Protein AF-A0A8H5IPX1-F1 (afdb_monomer_lite)

Organism: NCBI:txid42672

Radius of gyration: 17.67 Å; chains: 1; bounding box: 38×43×44 Å

Structure (mmCIF, N/CA/C/O backbone):
data_AF-A0A8H5IPX1-F1
#
_entry.id   AF-A0A8H5IPX1-F1
#
loop_
_atom_site.group_PDB
_atom_site.id
_atom_site.type_symbol
_atom_site.label_atom_id
_atom_site.label_alt_id
_atom_site.label_comp_id
_atom_site.label_asym_id
_atom_site.label_entity_id
_atom_site.label_seq_id
_atom_site.pdbx_PDB_ins_code
_atom_site.Cartn_x
_atom_site.Cartn_y
_atom_site.Cartn_z
_atom_site.occupancy
_atom_site.B_iso_or_equiv
_atom_site.auth_seq_id
_atom_site.auth_comp_id
_atom_site.auth_asym_id
_atom_site.auth_atom_id
_atom_site.pdbx_PDB_model_num
ATOM 1 N N . MET A 1 1 ? -15.884 17.162 14.818 1.00 42.09 1 MET A N 1
ATOM 2 C CA . MET A 1 1 ? -16.642 15.894 14.864 1.00 42.09 1 MET A CA 1
ATOM 3 C C . MET A 1 1 ? -15.958 14.975 13.863 1.00 42.09 1 MET A C 1
ATOM 5 O O . MET A 1 1 ? -15.721 15.432 12.757 1.00 42.09 1 MET A O 1
ATOM 9 N N . LEU A 1 2 ? -15.461 13.804 14.269 1.00 53.75 2 LEU A N 1
ATOM 10 C CA . LEU A 1 2 ? -14.797 12.884 13.335 1.00 53.75 2 LEU A CA 1
ATOM 11 C C . LEU A 1 2 ? -15.886 12.122 12.578 1.00 53.75 2 LEU A C 1
ATOM 13 O O . LEU A 1 2 ? -16.707 11.477 13.225 1.00 53.75 2 LEU A O 1
ATOM 17 N N . ASP A 1 3 ? -15.894 12.211 11.250 1.00 68.56 3 ASP A N 1
ATOM 18 C CA . ASP A 1 3 ? -16.838 11.480 10.403 1.00 68.56 3 ASP A CA 1
ATOM 19 C C . ASP A 1 3 ? -16.559 9.975 10.509 1.00 68.56 3 ASP A C 1
ATOM 21 O O . ASP A 1 3 ? -15.565 9.466 9.986 1.00 68.56 3 ASP A O 1
ATOM 25 N N . ILE A 1 4 ? -17.415 9.269 11.249 1.00 75.25 4 ILE A N 1
ATOM 26 C CA . ILE A 1 4 ? -17.392 7.809 11.353 1.00 75.25 4 ILE A CA 1
ATOM 27 C C . ILE A 1 4 ? -18.248 7.255 10.220 1.00 75.25 4 ILE A C 1
ATOM 29 O O . ILE A 1 4 ? -19.424 7.597 10.095 1.00 75.25 4 ILE A O 1
ATOM 33 N N . ILE A 1 5 ? -17.675 6.358 9.423 1.00 80.19 5 ILE A N 1
ATOM 34 C CA . ILE A 1 5 ? -18.416 5.625 8.396 1.00 80.19 5 ILE A CA 1
ATOM 35 C C . ILE A 1 5 ? -18.879 4.316 9.036 1.00 80.19 5 ILE A C 1
ATOM 37 O O . ILE A 1 5 ? -18.064 3.537 9.531 1.00 80.19 5 ILE A O 1
ATOM 41 N N . SER A 1 6 ? -20.194 4.085 9.052 1.00 78.38 6 SER A N 1
ATOM 42 C CA . SER A 1 6 ? -20.834 2.995 9.809 1.00 78.38 6 SER A CA 1
ATOM 43 C C . SER A 1 6 ? -20.345 1.591 9.442 1.00 78.38 6 SER A C 1
ATOM 45 O O . SER A 1 6 ? -20.470 0.670 10.242 1.00 78.38 6 SER A O 1
ATOM 47 N N . HIS A 1 7 ? -19.776 1.432 8.251 1.00 74.38 7 HIS A N 1
ATOM 48 C CA . HIS A 1 7 ? -19.191 0.198 7.751 1.00 74.38 7 HIS A CA 1
ATOM 49 C C . HIS A 1 7 ? -18.044 0.528 6.794 1.00 74.38 7 HIS A C 1
ATOM 51 O O . HIS A 1 7 ? -18.015 1.600 6.183 1.00 74.38 7 HIS A O 1
ATOM 57 N N . VAL A 1 8 ? -17.099 -0.397 6.639 1.00 72.94 8 VAL A N 1
ATOM 58 C CA . VAL A 1 8 ? -16.137 -0.306 5.540 1.00 72.94 8 VAL A CA 1
ATOM 59 C C . VAL A 1 8 ? -16.899 -0.430 4.215 1.00 72.94 8 VAL A C 1
ATOM 61 O O . VAL A 1 8 ? -17.731 -1.331 4.086 1.00 72.94 8 VAL A O 1
ATOM 64 N N . PRO A 1 9 ? -16.656 0.452 3.226 1.00 79.06 9 PRO A N 1
ATOM 65 C CA . PRO A 1 9 ? -17.314 0.357 1.930 1.00 79.06 9 PRO A CA 1
ATOM 66 C C . PRO A 1 9 ? -17.133 -1.034 1.321 1.00 79.06 9 PRO A C 1
ATOM 68 O O . PRO A 1 9 ? -16.009 -1.509 1.185 1.00 79.06 9 PRO A O 1
ATOM 71 N N . SER A 1 10 ? -18.226 -1.667 0.893 1.00 73.88 10 SER A N 1
ATOM 72 C CA . SER A 1 10 ? -18.221 -3.041 0.357 1.00 73.88 10 SER A CA 1
ATOM 73 C C . SER A 1 10 ? -17.335 -3.231 -0.880 1.00 73.88 10 SER A C 1
ATOM 75 O O . SER A 1 10 ? -16.943 -4.348 -1.206 1.00 73.88 10 SER A O 1
ATOM 77 N N . ARG A 1 11 ? -17.000 -2.135 -1.570 1.00 77.31 11 ARG A N 1
ATOM 78 C CA . ARG A 1 11 ? -16.086 -2.111 -2.719 1.00 77.31 11 ARG A CA 1
ATOM 79 C C . ARG A 1 11 ? -14.603 -2.041 -2.337 1.00 77.31 11 ARG A C 1
ATOM 81 O O . ARG A 1 11 ? -13.761 -2.126 -3.227 1.00 77.31 11 ARG A O 1
ATOM 88 N N . LEU A 1 12 ? -14.264 -1.885 -1.057 1.00 74.19 12 LEU A N 1
ATOM 89 C CA . LEU A 1 12 ? -12.879 -1.912 -0.591 1.00 74.19 12 LEU A CA 1
ATOM 90 C C . LEU A 1 12 ? -12.413 -3.366 -0.449 1.00 74.19 12 LEU A C 1
ATOM 92 O O . LEU A 1 12 ? -12.557 -3.984 0.600 1.00 74.19 12 LEU A O 1
ATOM 96 N N . THR A 1 13 ? -11.865 -3.918 -1.527 1.00 79.50 13 THR A N 1
ATOM 97 C CA . THR A 1 13 ? -11.447 -5.329 -1.599 1.00 79.50 13 THR A CA 1
ATOM 98 C C . THR A 1 13 ? -9.958 -5.547 -1.343 1.00 79.50 13 THR A C 1
ATOM 100 O O . THR A 1 13 ? -9.526 -6.688 -1.174 1.00 79.50 13 THR A O 1
ATOM 103 N N . LYS A 1 14 ? -9.163 -4.472 -1.339 1.00 85.00 14 LYS A N 1
ATOM 104 C CA . LYS A 1 14 ? -7.707 -4.522 -1.206 1.00 85.00 14 LYS A CA 1
ATOM 105 C C . LYS A 1 14 ? -7.202 -3.569 -0.131 1.00 85.00 14 LYS A C 1
ATOM 107 O O . LYS A 1 14 ? -7.611 -2.411 -0.082 1.00 85.00 14 LYS A O 1
ATOM 112 N N . ALA A 1 15 ? -6.267 -4.058 0.678 1.00 86.81 15 ALA A N 1
ATOM 113 C CA . ALA A 1 15 ? -5.478 -3.269 1.611 1.00 86.81 15 ALA A CA 1
ATOM 114 C C . ALA A 1 15 ? -3.994 -3.590 1.405 1.00 86.81 15 ALA A C 1
ATOM 116 O O . ALA A 1 15 ? -3.579 -4.747 1.478 1.00 86.81 15 ALA A O 1
ATOM 117 N N . LEU A 1 16 ? -3.201 -2.556 1.134 1.00 89.56 16 LEU A N 1
ATOM 118 C CA . LEU A 1 16 ? -1.766 -2.671 0.898 1.00 89.56 16 LEU A CA 1
ATOM 119 C C . LEU A 1 16 ? -1.004 -1.970 2.020 1.00 89.56 16 LEU A C 1
ATOM 121 O O . LEU A 1 16 ? -1.368 -0.866 2.428 1.00 89.56 16 LEU A O 1
ATOM 125 N N . TYR A 1 17 ? 0.065 -2.600 2.499 1.00 88.06 17 TYR A N 1
ATOM 126 C CA . TYR A 1 17 ? 1.011 -1.978 3.415 1.00 88.06 17 TYR A CA 1
ATOM 127 C C . TYR A 1 17 ? 2.251 -1.525 2.650 1.00 88.06 17 TYR A C 1
ATOM 129 O O . TYR A 1 17 ? 2.956 -2.340 2.050 1.00 88.06 17 TYR A O 1
ATOM 137 N N . ILE A 1 18 ? 2.520 -0.223 2.719 1.00 89.38 18 ILE A N 1
ATOM 138 C CA . ILE A 1 18 ? 3.729 0.402 2.190 1.00 89.38 18 ILE A CA 1
ATOM 139 C C . ILE A 1 18 ? 4.650 0.681 3.385 1.00 89.38 18 ILE A C 1
ATOM 141 O O . ILE A 1 18 ? 4.279 1.472 4.263 1.00 89.38 18 ILE A O 1
ATOM 145 N N . PRO A 1 19 ? 5.826 0.035 3.470 1.00 86.50 19 PRO A N 1
ATOM 146 C CA . PRO A 1 19 ? 6.804 0.331 4.502 1.00 86.50 19 PRO A CA 1
ATOM 147 C C . PRO A 1 19 ? 7.212 1.802 4.484 1.00 86.50 19 PRO A C 1
ATOM 149 O O . PRO A 1 19 ? 7.150 2.487 3.460 1.00 86.50 19 PRO A O 1
ATOM 152 N N . LYS A 1 20 ? 7.666 2.287 5.641 1.00 83.00 20 LYS A N 1
ATOM 153 C CA . LYS A 1 20 ? 8.269 3.614 5.719 1.00 83.00 20 LYS A CA 1
ATOM 154 C C . LYS A 1 20 ? 9.474 3.654 4.775 1.00 83.00 20 LYS A C 1
ATOM 156 O O . LYS A 1 20 ? 10.380 2.842 4.925 1.00 83.00 20 LYS A O 1
ATOM 161 N N . HIS A 1 21 ? 9.462 4.624 3.880 1.00 81.69 21 HIS A N 1
ATOM 162 C CA . HIS A 1 21 ? 10.545 4.966 2.973 1.00 81.69 21 HIS A CA 1
ATOM 163 C C . HIS A 1 21 ? 10.827 6.466 3.104 1.00 81.69 21 HIS A C 1
ATOM 165 O O . HIS A 1 21 ? 10.017 7.224 3.654 1.00 81.69 21 HIS A O 1
ATOM 171 N N . ASP A 1 22 ? 12.000 6.866 2.650 1.00 77.25 22 ASP A N 1
ATOM 172 C CA . ASP A 1 22 ? 12.438 8.249 2.512 1.00 77.25 22 ASP A CA 1
ATOM 173 C C . ASP A 1 22 ? 13.256 8.397 1.224 1.00 77.25 22 ASP A C 1
ATOM 175 O O . ASP A 1 22 ? 13.440 7.427 0.489 1.00 77.25 22 ASP A O 1
ATOM 179 N N . ASP A 1 23 ? 13.769 9.599 0.979 1.00 76.00 23 ASP A N 1
ATOM 180 C CA . ASP A 1 23 ? 14.531 9.952 -0.224 1.00 76.00 23 ASP A CA 1
ATOM 181 C C . ASP A 1 23 ? 15.858 9.171 -0.359 1.00 76.00 23 ASP A C 1
ATOM 183 O O . ASP A 1 23 ? 16.557 9.303 -1.358 1.00 76.00 23 ASP A O 1
ATOM 187 N N . THR A 1 24 ? 16.227 8.357 0.640 1.00 79.25 24 THR A N 1
ATOM 188 C CA . THR A 1 24 ? 17.398 7.465 0.596 1.00 79.25 24 THR A CA 1
ATOM 189 C C . THR A 1 24 ? 17.035 6.006 0.311 1.00 79.25 24 THR A C 1
ATOM 191 O O . THR A 1 24 ? 17.917 5.164 0.144 1.00 79.25 24 THR A O 1
ATOM 194 N N . THR A 1 25 ? 15.742 5.681 0.257 1.00 83.94 25 THR A N 1
ATOM 195 C CA . THR A 1 25 ? 15.246 4.319 0.044 1.00 83.94 25 THR A CA 1
ATOM 196 C C . THR A 1 25 ? 15.143 4.022 -1.452 1.00 83.94 25 THR A C 1
ATOM 198 O O . THR A 1 25 ? 14.176 4.424 -2.091 1.00 83.94 25 THR A O 1
ATOM 201 N N . SER A 1 26 ? 16.108 3.282 -2.003 1.00 86.31 26 SER A N 1
ATOM 202 C CA . SER A 1 26 ? 16.110 2.916 -3.429 1.00 86.31 26 SER A CA 1
ATOM 203 C C . SER A 1 26 ? 15.297 1.662 -3.755 1.00 86.31 26 SER A C 1
ATOM 205 O O . SER A 1 26 ? 14.918 1.475 -4.900 1.00 86.31 26 SER A O 1
ATOM 207 N N . HIS A 1 27 ? 15.016 0.799 -2.773 1.00 89.62 27 HIS A N 1
ATOM 208 C CA . HIS A 1 27 ? 14.274 -0.448 -2.988 1.00 89.62 27 HIS A CA 1
ATOM 209 C C . HIS A 1 27 ? 13.357 -0.741 -1.803 1.00 89.62 27 HIS A C 1
ATOM 211 O O . HIS A 1 27 ? 13.801 -0.726 -0.649 1.00 89.62 27 HIS A O 1
ATOM 217 N N . PHE A 1 28 ? 12.088 -1.058 -2.057 1.00 89.62 28 PHE A N 1
ATOM 218 C CA . PHE A 1 28 ? 11.179 -1.539 -1.016 1.00 89.62 28 PHE A CA 1
ATOM 219 C C . PHE A 1 28 ? 10.074 -2.444 -1.566 1.00 89.62 28 PHE A C 1
ATOM 221 O O . PHE A 1 28 ? 9.700 -2.389 -2.731 1.00 89.62 28 PHE A O 1
ATOM 228 N N . ALA A 1 29 ? 9.525 -3.295 -0.699 1.00 90.44 29 ALA A N 1
ATOM 229 C CA . ALA A 1 29 ? 8.414 -4.178 -1.041 1.00 90.44 29 ALA A CA 1
ATOM 230 C C . ALA A 1 29 ? 7.082 -3.624 -0.519 1.00 90.44 29 ALA A C 1
ATOM 232 O O . ALA A 1 29 ? 7.002 -3.159 0.619 1.00 90.44 29 ALA A O 1
ATOM 233 N N . ILE A 1 30 ? 6.026 -3.733 -1.322 1.00 90.56 30 ILE A N 1
ATOM 234 C CA . ILE A 1 30 ? 4.641 -3.470 -0.920 1.00 90.56 30 ILE A CA 1
ATOM 235 C C . ILE A 1 30 ? 3.959 -4.807 -0.650 1.00 90.56 30 ILE A C 1
ATOM 237 O O . ILE A 1 30 ? 4.036 -5.739 -1.454 1.00 90.56 30 ILE A O 1
ATOM 241 N N . TYR A 1 31 ? 3.256 -4.892 0.473 1.00 89.81 31 TYR A N 1
ATOM 242 C CA . TYR A 1 31 ? 2.659 -6.135 0.952 1.00 89.81 31 TYR A CA 1
ATOM 243 C C . TYR A 1 31 ? 1.140 -6.103 0.823 1.00 89.81 31 TYR A C 1
ATOM 245 O O . TYR A 1 31 ? 0.511 -5.094 1.146 1.00 89.81 31 TYR A O 1
ATOM 253 N N . ASP A 1 32 ? 0.551 -7.218 0.394 1.00 88.94 32 ASP A N 1
ATOM 254 C CA . ASP A 1 32 ? -0.900 -7.406 0.442 1.00 88.94 32 ASP A CA 1
ATOM 255 C C . ASP A 1 32 ? -1.301 -7.869 1.849 1.00 88.94 32 ASP A C 1
ATOM 257 O O . ASP A 1 32 ? -0.940 -8.966 2.271 1.00 88.94 32 ASP A O 1
ATOM 261 N N . ILE A 1 33 ? -2.031 -7.011 2.567 1.00 90.31 33 ILE A N 1
ATOM 262 C CA . ILE A 1 33 ? -2.559 -7.270 3.916 1.00 90.31 33 ILE A CA 1
ATOM 263 C C . ILE A 1 33 ? -4.090 -7.365 3.908 1.00 90.31 33 ILE A C 1
ATOM 265 O O . ILE A 1 33 ? -4.738 -7.185 4.939 1.00 90.31 33 ILE A O 1
ATOM 269 N N . SER A 1 34 ? -4.700 -7.576 2.736 1.00 89.38 34 SER A N 1
ATOM 270 C CA . SER A 1 34 ? -6.158 -7.522 2.561 1.00 89.38 34 SER A CA 1
ATOM 271 C C . SER A 1 34 ? -6.878 -8.523 3.453 1.00 89.38 34 SER A C 1
ATOM 273 O O . SER A 1 34 ? -7.927 -8.202 4.009 1.00 89.38 34 SER A O 1
ATOM 275 N N . LYS A 1 35 ? -6.297 -9.716 3.624 1.00 89.62 35 LYS A N 1
ATOM 276 C CA . LYS A 1 35 ? -6.861 -10.765 4.468 1.00 89.62 35 LYS A CA 1
ATOM 277 C C . LYS A 1 35 ? -6.903 -10.314 5.927 1.00 89.62 35 LYS A C 1
ATOM 279 O O . LYS A 1 35 ? -7.988 -10.186 6.488 1.00 89.62 35 LYS A O 1
ATOM 284 N N . GLU A 1 36 ? -5.751 -9.982 6.505 1.00 90.19 36 GLU A N 1
ATOM 285 C CA . GLU A 1 36 ? -5.627 -9.548 7.899 1.00 90.19 36 GLU A CA 1
ATOM 286 C C . GLU A 1 36 ? -6.432 -8.277 8.172 1.00 90.19 36 GLU A C 1
ATOM 288 O O . GLU A 1 36 ? -7.060 -8.153 9.225 1.00 90.19 36 GLU A O 1
ATOM 293 N N . TYR A 1 37 ? -6.446 -7.343 7.216 1.00 90.62 37 TYR A N 1
ATOM 294 C CA . TYR A 1 37 ? -7.269 -6.146 7.294 1.00 90.62 37 TYR A CA 1
ATOM 295 C C . TYR A 1 37 ? -8.750 -6.511 7.365 1.00 90.62 37 TYR A C 1
ATOM 297 O O . TYR A 1 37 ? -9.428 -6.062 8.281 1.00 90.62 37 TYR A O 1
ATOM 305 N N . SER A 1 38 ? -9.256 -7.334 6.442 1.00 89.81 38 SER A N 1
ATOM 306 C CA . SER A 1 38 ? -10.677 -7.701 6.404 1.00 89.81 38 SER A CA 1
ATOM 307 C C . SER A 1 38 ? -11.132 -8.448 7.660 1.00 89.81 38 SER A C 1
ATOM 309 O O . SER A 1 38 ? -12.229 -8.196 8.149 1.00 89.81 38 SER A O 1
ATOM 311 N N . GLU A 1 39 ? -10.270 -9.304 8.214 1.00 92.12 39 GLU A N 1
ATOM 312 C CA . GLU A 1 39 ? -10.571 -10.131 9.384 1.00 92.12 39 GLU A CA 1
ATOM 313 C C . GLU A 1 39 ? -10.544 -9.337 10.699 1.00 92.12 39 GLU A C 1
ATOM 315 O O . GLU A 1 39 ? -11.338 -9.626 11.592 1.00 92.12 39 GLU A O 1
ATOM 320 N N . LYS A 1 40 ? -9.646 -8.348 10.838 1.00 92.12 40 LYS A N 1
ATOM 321 C CA . LYS A 1 40 ? -9.419 -7.642 12.116 1.00 92.12 40 LYS A CA 1
ATOM 322 C C . LYS A 1 40 ? -9.880 -6.191 12.127 1.00 92.12 40 LYS A C 1
ATOM 324 O O . LYS A 1 40 ? -10.423 -5.724 13.115 1.00 92.12 40 LYS A O 1
ATOM 329 N N . VAL A 1 41 ? -9.665 -5.461 11.037 1.00 89.75 41 VAL A N 1
ATOM 330 C CA . VAL A 1 41 ? -9.936 -4.015 10.965 1.00 89.75 41 VAL A CA 1
ATOM 331 C C . VAL A 1 41 ? -11.259 -3.738 10.258 1.00 89.75 41 VAL A C 1
ATOM 333 O O . VAL A 1 41 ? -12.051 -2.915 10.713 1.00 89.75 41 VAL A O 1
ATOM 336 N N . GLY A 1 42 ? -11.514 -4.448 9.158 1.00 86.88 42 GLY A N 1
ATOM 337 C CA . GLY A 1 42 ? -12.663 -4.254 8.277 1.00 86.88 42 GLY A CA 1
ATOM 338 C C . GLY A 1 42 ? -14.019 -4.548 8.919 1.00 86.88 42 GLY A C 1
ATOM 339 O O . GLY A 1 42 ? -15.045 -4.106 8.408 1.00 86.88 42 GLY A O 1
ATOM 340 N N . VAL A 1 43 ? -14.018 -5.245 10.057 1.00 91.25 43 VAL A N 1
ATOM 341 C CA . VAL A 1 43 ? -15.210 -5.550 10.861 1.00 91.25 43 VAL A CA 1
ATOM 342 C C . VAL A 1 43 ? -15.674 -4.373 11.727 1.00 91.25 43 VAL A C 1
ATOM 344 O O . VAL A 1 43 ? -16.784 -4.401 12.257 1.00 91.25 43 VAL A O 1
ATOM 347 N N . HIS A 1 44 ? -14.850 -3.331 11.875 1.00 89.19 44 HIS A N 1
ATOM 348 C CA . HIS A 1 44 ? -15.166 -2.159 12.687 1.00 89.19 44 HIS A CA 1
ATOM 349 C C . HIS A 1 44 ? -15.589 -0.959 11.826 1.00 89.19 44 HIS A C 1
ATOM 351 O O . HIS A 1 44 ? -15.049 -0.761 10.734 1.00 89.19 44 HIS A O 1
ATOM 357 N N . PRO A 1 45 ? -16.496 -0.093 12.322 1.00 86.69 45 PRO A N 1
ATOM 358 C CA . PRO A 1 45 ? -16.848 1.148 11.637 1.00 86.69 45 PRO A CA 1
ATOM 359 C C . PRO A 1 45 ? -15.609 2.009 11.381 1.00 86.69 45 PRO A C 1
ATOM 361 O O . PRO A 1 45 ? -14.844 2.308 12.306 1.00 86.69 45 PRO A O 1
ATOM 364 N N . MET A 1 46 ? -15.403 2.422 10.134 1.00 82.69 46 MET A N 1
ATOM 365 C CA . MET A 1 46 ? -14.207 3.158 9.738 1.00 82.69 46 MET A CA 1
ATOM 366 C C . MET A 1 46 ? -14.139 4.502 10.472 1.00 82.69 46 MET A C 1
ATOM 368 O O . MET A 1 46 ? -15.098 5.273 10.489 1.00 82.69 46 MET A O 1
ATOM 372 N N . GLY A 1 47 ? -12.994 4.779 11.099 1.00 79.56 47 GLY A N 1
ATOM 373 C CA . GLY A 1 47 ? -12.773 5.994 11.893 1.00 79.56 47 GLY A CA 1
ATOM 374 C C . GLY A 1 47 ? -13.172 5.891 13.371 1.00 79.56 47 GLY A C 1
ATOM 375 O O . GLY A 1 47 ? -12.798 6.778 14.147 1.00 79.56 47 GLY A O 1
ATOM 376 N N . SER A 1 48 ? -13.846 4.807 13.779 1.00 84.56 48 SER A N 1
ATOM 377 C CA . SER A 1 48 ? -14.108 4.499 15.193 1.00 84.56 48 SER A CA 1
ATOM 378 C C . SER A 1 48 ? -12.817 4.254 15.985 1.00 84.56 48 SER A C 1
ATOM 380 O O . SER A 1 48 ? -11.740 4.052 15.416 1.00 84.56 48 SER A O 1
ATOM 382 N N . GLU A 1 49 ? -12.910 4.278 17.315 1.00 88.44 49 GLU A N 1
ATOM 383 C CA . GLU A 1 49 ? -11.776 3.956 18.186 1.00 88.44 49 GLU A CA 1
ATOM 384 C C . GLU A 1 49 ? -11.294 2.517 17.974 1.00 88.44 49 GLU A C 1
ATOM 386 O O . GLU A 1 49 ? -10.111 2.317 17.715 1.00 88.44 49 GLU A O 1
ATOM 391 N N . SER A 1 50 ? -12.205 1.538 17.956 1.00 89.69 50 SER A N 1
ATOM 392 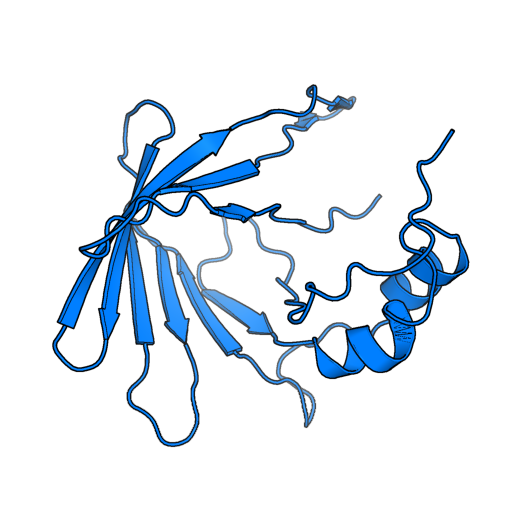C CA . SER A 1 50 ? -11.874 0.130 17.693 1.00 89.69 50 SER A CA 1
ATOM 393 C C . SER A 1 50 ? -11.186 -0.057 16.342 1.00 89.69 50 SER A C 1
ATOM 395 O O . SER A 1 50 ? -10.165 -0.731 16.266 1.00 89.69 50 SER A O 1
ATOM 397 N N . TYR A 1 51 ? -11.664 0.621 15.291 1.00 88.81 51 TYR A N 1
ATOM 398 C CA . TYR A 1 51 ? -11.007 0.603 13.980 1.00 88.81 51 TYR A CA 1
ATOM 399 C C . TYR A 1 51 ? -9.560 1.108 14.053 1.00 88.81 51 TYR A C 1
ATOM 401 O O . TYR A 1 51 ? -8.657 0.504 13.480 1.00 88.81 51 TYR A O 1
ATOM 409 N N . LYS A 1 52 ? -9.319 2.217 14.764 1.00 86.44 52 LYS A N 1
ATOM 410 C CA . LYS A 1 52 ? -7.972 2.788 14.921 1.00 86.44 52 LYS A CA 1
ATOM 411 C C . LYS A 1 52 ? -7.063 1.882 15.745 1.00 86.44 52 LYS A C 1
ATOM 413 O O . LYS A 1 52 ? -5.893 1.745 15.400 1.00 86.44 52 LYS A O 1
ATOM 418 N N . VAL A 1 53 ? -7.586 1.291 16.819 1.00 90.12 53 VAL A N 1
ATOM 419 C CA . VAL A 1 53 ? -6.841 0.373 17.687 1.00 90.12 53 VAL A CA 1
ATOM 420 C C . VAL A 1 53 ? -6.421 -0.863 16.900 1.00 90.12 53 VAL A C 1
ATOM 422 O O . VAL A 1 53 ? -5.226 -1.130 16.815 1.00 90.12 53 VAL A O 1
ATOM 425 N N . GLU A 1 54 ? -7.354 -1.552 16.242 1.00 91.88 54 GLU A N 1
ATOM 426 C CA . GLU A 1 54 ? -7.039 -2.751 15.455 1.00 91.88 54 GLU A CA 1
ATOM 427 C C . GLU A 1 54 ? -6.068 -2.451 14.311 1.00 91.88 54 GLU A C 1
ATOM 429 O O . GLU A 1 54 ? -5.111 -3.192 14.089 1.00 91.88 54 GLU A O 1
ATOM 434 N N . LEU A 1 55 ? -6.234 -1.310 13.634 1.00 88.19 55 LEU A N 1
ATOM 435 C CA . LEU A 1 55 ? -5.300 -0.881 12.594 1.00 88.19 55 LEU A CA 1
ATOM 436 C C . LEU A 1 55 ? -3.875 -0.681 13.139 1.00 88.19 55 LEU A C 1
ATOM 438 O O . LEU A 1 55 ? -2.907 -1.017 12.461 1.00 88.19 55 LEU A O 1
ATOM 442 N N . CYS A 1 56 ? -3.731 -0.155 14.358 1.00 86.62 56 CYS A N 1
ATOM 443 C CA . CYS A 1 56 ? -2.436 -0.001 15.024 1.00 86.62 56 CYS A CA 1
ATOM 444 C C . CYS A 1 56 ? -1.853 -1.330 15.530 1.00 86.62 56 CYS A C 1
ATOM 446 O O . CYS A 1 56 ? -0.630 -1.447 15.631 1.00 86.62 56 CYS A O 1
ATOM 448 N N . LEU A 1 57 ? -2.708 -2.303 15.856 1.00 90.12 57 LEU A N 1
ATOM 449 C CA . LEU A 1 57 ? -2.321 -3.632 16.334 1.00 90.12 57 LEU A CA 1
ATOM 450 C C . LEU A 1 57 ? -1.986 -4.609 15.203 1.00 90.12 57 LEU A C 1
ATOM 452 O O . LEU A 1 57 ? -1.363 -5.644 15.460 1.00 90.12 57 LEU A O 1
ATOM 456 N N . LEU A 1 58 ? -2.353 -4.301 13.955 1.00 90.19 58 LEU A N 1
ATOM 457 C CA . LEU A 1 58 ? -1.932 -5.099 12.808 1.00 90.19 58 LEU A CA 1
ATOM 458 C C . LEU A 1 58 ? -0.404 -5.223 12.770 1.00 90.19 58 LEU A C 1
ATOM 460 O O . LEU A 1 58 ? 0.339 -4.235 12.751 1.00 90.19 58 LEU A O 1
ATOM 464 N N . ARG A 1 59 ? 0.072 -6.472 12.718 1.00 89.12 59 ARG A N 1
ATOM 465 C CA . ARG A 1 59 ? 1.492 -6.764 12.531 1.00 89.12 59 ARG A CA 1
ATOM 466 C C . ARG A 1 59 ? 1.927 -6.195 11.186 1.00 89.12 59 ARG A C 1
ATOM 468 O O . ARG A 1 59 ? 1.348 -6.511 10.152 1.00 89.12 59 ARG A O 1
ATOM 475 N N . LYS A 1 60 ? 2.990 -5.399 11.207 1.00 89.19 60 LYS A N 1
ATOM 476 C CA . LYS A 1 60 ? 3.600 -4.864 9.993 1.00 89.19 60 LYS A CA 1
ATOM 477 C C . LYS A 1 60 ? 4.406 -5.971 9.312 1.00 89.19 60 LYS A C 1
ATOM 479 O O . LYS A 1 60 ? 5.304 -6.513 9.963 1.00 89.19 60 LYS A O 1
ATOM 484 N N . PRO A 1 61 ? 4.098 -6.323 8.056 1.00 89.88 61 PRO A N 1
ATOM 485 C CA . PRO A 1 61 ? 4.896 -7.289 7.322 1.00 89.88 61 PRO A CA 1
ATOM 486 C C . PRO A 1 61 ? 6.289 -6.713 7.050 1.00 89.88 61 PRO A C 1
ATOM 488 O O . PRO A 1 61 ? 6.465 -5.499 6.900 1.00 89.88 61 PRO A O 1
ATOM 491 N N . SER A 1 62 ? 7.286 -7.591 7.041 1.00 83.81 62 SER A N 1
ATOM 492 C CA . SER A 1 62 ? 8.700 -7.232 6.889 1.00 83.81 62 SER A CA 1
ATOM 493 C C . SER A 1 62 ? 9.443 -8.127 5.896 1.00 83.81 62 SER A C 1
ATOM 495 O O . SER A 1 62 ? 10.611 -7.876 5.616 1.00 83.81 62 SER A O 1
ATOM 497 N N . GLY A 1 63 ? 8.781 -9.162 5.373 1.00 82.75 63 GLY A N 1
ATOM 498 C CA . GLY A 1 63 ? 9.359 -10.158 4.473 1.00 82.75 63 GLY A CA 1
ATOM 499 C C . GLY A 1 63 ? 10.070 -11.298 5.204 1.00 82.75 63 GLY A C 1
ATOM 500 O O . GLY A 1 63 ? 10.444 -12.281 4.573 1.00 82.75 63 GLY A O 1
ATOM 501 N N . TYR A 1 64 ? 10.235 -11.202 6.528 1.00 81.88 64 TYR A N 1
ATOM 502 C CA . TYR A 1 64 ? 10.948 -12.202 7.331 1.00 81.88 64 TYR A CA 1
ATOM 503 C C . TYR A 1 64 ? 10.054 -13.334 7.840 1.00 81.88 64 TYR A C 1
ATOM 505 O O . TYR A 1 64 ? 10.558 -14.381 8.245 1.00 81.88 64 TYR A O 1
ATOM 513 N N . HIS A 1 65 ? 8.735 -13.138 7.860 1.00 80.62 65 HIS A N 1
ATOM 514 C CA . HIS A 1 65 ? 7.803 -14.118 8.405 1.00 80.62 65 HIS A CA 1
ATOM 515 C C . HIS A 1 65 ? 7.088 -14.890 7.301 1.00 80.62 65 HIS A C 1
ATOM 517 O O . HIS A 1 65 ? 6.722 -14.338 6.263 1.00 80.62 65 HIS A O 1
ATOM 523 N N . ALA A 1 66 ? 6.815 -16.170 7.563 1.00 72.94 66 ALA A N 1
ATOM 524 C CA . ALA A 1 66 ? 5.928 -16.957 6.718 1.00 72.94 66 ALA A CA 1
ATOM 525 C C . ALA A 1 66 ? 4.553 -16.268 6.635 1.00 72.94 66 ALA A C 1
ATOM 527 O O . ALA A 1 66 ? 3.926 -16.002 7.660 1.00 72.94 66 ALA A O 1
ATOM 528 N N . GLY A 1 67 ? 4.111 -15.958 5.414 1.00 73.06 67 GLY A N 1
ATOM 529 C CA . GLY A 1 67 ? 2.877 -15.211 5.152 1.00 73.06 67 GLY A CA 1
ATOM 530 C C . GLY A 1 67 ? 3.072 -13.725 4.833 1.00 73.06 67 GLY A C 1
ATOM 531 O O . GLY A 1 67 ? 2.104 -13.079 4.443 1.00 73.06 67 GLY A O 1
ATOM 532 N N . ASP A 1 68 ? 4.292 -13.181 4.924 1.00 82.44 68 ASP A N 1
ATOM 533 C CA . ASP A 1 68 ? 4.597 -11.844 4.399 1.00 82.44 68 ASP A CA 1
ATOM 534 C C . ASP A 1 68 ? 4.585 -11.864 2.863 1.00 82.44 68 ASP A C 1
ATOM 536 O O . ASP A 1 68 ? 5.604 -12.060 2.201 1.00 82.44 68 ASP A O 1
ATOM 540 N N . ASN A 1 69 ? 3.402 -11.665 2.285 1.00 81.44 69 ASN A N 1
ATOM 541 C CA . ASN A 1 69 ? 3.200 -11.697 0.842 1.00 81.44 69 ASN A CA 1
ATOM 542 C C . ASN A 1 69 ? 3.555 -10.342 0.221 1.00 81.44 69 ASN A C 1
ATOM 544 O O . ASN A 1 69 ? 2.694 -9.476 0.040 1.00 81.44 69 ASN A O 1
ATOM 548 N N . ALA A 1 70 ? 4.838 -10.159 -0.100 1.00 87.25 70 ALA A N 1
ATOM 549 C CA . ALA A 1 70 ? 5.292 -9.054 -0.938 1.00 87.25 70 ALA A CA 1
ATOM 550 C C . ALA A 1 70 ? 4.621 -9.170 -2.314 1.00 87.25 70 ALA A C 1
ATOM 552 O O . ALA A 1 70 ? 4.935 -10.068 -3.097 1.00 87.25 70 ALA A O 1
ATOM 553 N N . ARG A 1 71 ? 3.662 -8.280 -2.576 1.00 86.81 71 ARG A N 1
ATOM 554 C CA . ARG A 1 71 ? 2.887 -8.265 -3.815 1.00 86.81 71 ARG A CA 1
ATOM 555 C C . ARG A 1 71 ? 3.585 -7.466 -4.900 1.00 86.81 71 ARG A C 1
ATOM 557 O O . ARG A 1 71 ? 3.538 -7.878 -6.051 1.00 86.81 71 ARG A O 1
ATOM 564 N N . PHE A 1 72 ? 4.243 -6.375 -4.527 1.00 88.38 72 PHE A N 1
ATOM 565 C CA . PHE A 1 72 ? 4.997 -5.546 -5.459 1.00 88.38 72 PHE A CA 1
ATOM 566 C C . PHE A 1 72 ? 6.401 -5.289 -4.923 1.00 88.38 72 PHE A C 1
ATOM 568 O O . PHE A 1 72 ? 6.587 -5.136 -3.713 1.00 88.38 72 PHE A O 1
ATOM 575 N N . LEU A 1 73 ? 7.370 -5.249 -5.826 1.00 88.50 73 LEU A N 1
ATOM 576 C CA . LEU A 1 73 ? 8.718 -4.750 -5.582 1.00 88.50 73 LEU A CA 1
ATOM 577 C C . LEU A 1 73 ? 8.824 -3.394 -6.265 1.00 88.50 73 LEU A C 1
ATOM 579 O O . LEU A 1 73 ? 8.368 -3.260 -7.396 1.00 88.50 73 LEU A O 1
ATOM 583 N N . VAL A 1 74 ? 9.348 -2.405 -5.554 1.00 87.50 74 VAL A N 1
ATOM 584 C CA . VAL A 1 74 ? 9.508 -1.042 -6.050 1.00 87.50 74 VAL A CA 1
ATOM 585 C C . VAL A 1 74 ? 10.982 -0.696 -6.021 1.00 87.50 74 VAL A C 1
ATOM 587 O O . VAL A 1 74 ? 11.586 -0.753 -4.945 1.00 87.50 74 VAL A O 1
ATOM 590 N N . ASP A 1 75 ? 11.513 -0.297 -7.171 1.00 87.56 75 ASP A N 1
ATOM 591 C CA . ASP A 1 75 ? 12.858 0.248 -7.300 1.00 87.56 75 ASP A CA 1
ATOM 592 C C . ASP A 1 75 ? 12.764 1.724 -7.707 1.00 87.56 75 ASP A C 1
ATOM 594 O O . ASP A 1 75 ? 11.968 2.103 -8.564 1.00 87.56 75 ASP A O 1
ATOM 598 N N . VAL A 1 76 ? 13.543 2.570 -7.039 1.00 83.94 76 VAL A N 1
ATOM 599 C CA . VAL A 1 76 ? 13.550 4.026 -7.194 1.00 83.94 76 VAL A CA 1
ATOM 600 C C . VAL A 1 76 ? 14.961 4.459 -7.587 1.00 83.94 76 VAL A C 1
ATOM 602 O O . VAL A 1 76 ? 15.890 4.361 -6.781 1.00 83.94 76 VAL A O 1
ATOM 605 N N . ASP A 1 77 ? 15.112 4.938 -8.823 1.00 80.44 77 ASP A N 1
ATOM 606 C CA . ASP A 1 77 ? 16.330 5.541 -9.372 1.00 80.44 77 ASP A CA 1
ATOM 607 C C . ASP A 1 77 ? 16.037 6.942 -9.978 1.00 80.44 77 ASP A C 1
ATOM 609 O O . ASP A 1 77 ? 15.394 7.765 -9.327 1.00 80.44 77 ASP A O 1
ATOM 613 N N . ALA A 1 78 ? 16.500 7.260 -11.193 1.00 71.81 78 ALA A N 1
ATOM 614 C CA . ALA A 1 78 ? 15.976 8.355 -12.013 1.00 71.81 78 ALA A CA 1
ATOM 615 C C . ALA A 1 78 ? 14.489 8.178 -12.416 1.00 71.81 78 ALA A C 1
ATOM 617 O O . ALA A 1 78 ? 13.838 9.140 -12.824 1.00 71.81 78 ALA A O 1
ATOM 618 N N . SER A 1 79 ? 13.961 6.961 -12.298 1.00 71.81 79 SER A N 1
ATOM 619 C CA . SER A 1 79 ? 12.599 6.508 -12.573 1.00 71.81 79 SER A CA 1
ATOM 620 C C . SER A 1 79 ? 12.110 5.601 -11.433 1.00 71.81 79 SER A C 1
ATOM 622 O O . SER A 1 79 ? 12.888 5.200 -10.566 1.00 71.81 79 SER A O 1
ATOM 624 N N . VAL A 1 80 ? 10.814 5.286 -11.393 1.00 78.12 80 VAL A N 1
ATOM 625 C CA . VAL A 1 80 ? 10.266 4.311 -10.438 1.00 78.12 80 VAL A CA 1
ATOM 626 C C . VAL A 1 80 ? 9.773 3.091 -11.198 1.00 78.12 80 VAL A C 1
ATOM 628 O O . VAL A 1 80 ? 8.814 3.194 -11.957 1.00 78.12 80 VAL A O 1
ATOM 631 N N . SER A 1 81 ? 10.371 1.926 -10.964 1.00 79.81 81 SER A N 1
ATOM 632 C CA . SER A 1 81 ? 9.868 0.656 -11.487 1.00 79.81 81 SER A CA 1
ATOM 633 C C . SER A 1 81 ? 9.081 -0.093 -10.412 1.00 79.81 81 SER A C 1
ATOM 635 O O . SER A 1 81 ? 9.396 -0.053 -9.220 1.00 79.81 81 SER A O 1
ATOM 637 N N . ILE A 1 82 ? 8.001 -0.752 -10.823 1.00 84.12 82 ILE A N 1
ATOM 638 C CA . ILE A 1 82 ? 7.126 -1.542 -9.963 1.00 84.12 82 ILE A CA 1
ATOM 639 C C . ILE A 1 82 ? 6.903 -2.894 -10.629 1.00 84.12 82 ILE A C 1
ATOM 641 O O . ILE A 1 82 ? 6.237 -2.983 -11.657 1.00 84.12 82 ILE A O 1
ATOM 645 N N . THR A 1 83 ? 7.384 -3.957 -9.996 1.00 83.06 83 THR A N 1
ATOM 646 C CA . THR A 1 83 ? 7.192 -5.333 -10.464 1.00 83.06 83 THR A CA 1
ATOM 647 C C . THR A 1 83 ? 6.201 -6.061 -9.568 1.00 83.06 83 THR A C 1
ATOM 649 O O . THR A 1 83 ? 6.415 -6.206 -8.359 1.00 83.06 83 THR A O 1
ATOM 652 N N . GLU A 1 84 ? 5.112 -6.567 -10.146 1.00 84.00 84 GLU A N 1
ATOM 653 C CA . GLU A 1 84 ? 4.166 -7.424 -9.432 1.00 84.00 84 GLU A CA 1
ATOM 654 C C . GLU A 1 84 ? 4.689 -8.863 -9.322 1.00 84.00 84 GLU A C 1
ATOM 656 O O . GLU A 1 84 ? 4.991 -9.528 -10.313 1.00 84.00 84 GLU A O 1
ATOM 661 N N . ARG A 1 85 ? 4.714 -9.402 -8.099 1.00 77.75 85 ARG A N 1
ATOM 662 C CA . ARG A 1 85 ? 5.004 -10.817 -7.855 1.00 77.75 85 ARG A CA 1
ATOM 663 C C . ARG A 1 85 ? 3.713 -11.627 -7.928 1.00 77.75 85 ARG A C 1
ATOM 665 O O . ARG A 1 85 ? 2.895 -11.620 -7.003 1.00 77.75 85 ARG A O 1
ATOM 672 N N . VAL A 1 86 ? 3.553 -12.380 -9.013 1.00 70.25 86 VAL A N 1
ATOM 673 C CA . VAL A 1 86 ? 2.467 -13.353 -9.174 1.00 70.25 86 VAL A CA 1
ATOM 674 C C . VAL A 1 86 ? 3.058 -14.745 -9.361 1.00 70.25 86 VAL A C 1
ATOM 676 O O . VAL A 1 86 ? 3.780 -15.009 -10.314 1.00 70.25 86 VAL A O 1
ATOM 679 N N . MET A 1 87 ? 2.741 -15.665 -8.449 1.00 63.31 87 MET A N 1
ATOM 680 C CA . MET A 1 87 ? 3.147 -17.063 -8.597 1.00 63.31 87 MET A CA 1
ATOM 681 C C . MET A 1 87 ? 2.424 -17.679 -9.804 1.00 63.31 87 MET A C 1
ATOM 683 O O . MET A 1 87 ? 1.194 -17.702 -9.839 1.00 63.31 87 MET A O 1
ATOM 687 N N . GLY A 1 88 ? 3.183 -18.185 -10.780 1.00 59.75 88 GLY A N 1
ATOM 688 C CA . GLY A 1 88 ? 2.645 -18.916 -11.935 1.00 59.75 88 GLY A CA 1
ATOM 689 C C . GLY A 1 88 ? 2.086 -18.057 -13.076 1.00 59.75 88 GLY A C 1
ATOM 690 O O . GLY A 1 88 ? 1.334 -18.581 -13.896 1.00 59.75 88 GLY A O 1
ATOM 691 N N . ARG A 1 89 ? 2.415 -16.761 -13.139 1.00 61.69 89 ARG A N 1
ATOM 692 C CA . ARG A 1 89 ? 2.150 -15.888 -14.296 1.00 61.69 89 ARG A CA 1
ATOM 693 C C . ARG A 1 89 ? 3.392 -15.066 -14.619 1.00 61.69 89 ARG A C 1
ATOM 695 O O . ARG A 1 89 ? 4.225 -14.872 -13.735 1.00 61.69 89 ARG A O 1
ATOM 702 N N . ASP A 1 90 ? 3.480 -14.578 -15.852 1.00 59.50 90 ASP A N 1
ATOM 703 C CA . ASP A 1 90 ? 4.499 -13.593 -16.208 1.00 59.50 90 ASP A CA 1
ATOM 704 C C . ASP A 1 90 ? 4.322 -12.343 -15.327 1.00 59.50 90 ASP A C 1
ATOM 706 O O . ASP A 1 90 ? 3.179 -11.916 -15.107 1.00 59.50 90 ASP A O 1
ATOM 710 N N . PRO A 1 91 ? 5.414 -11.795 -14.767 1.00 61.78 91 PRO A N 1
ATOM 711 C CA . PRO A 1 91 ? 5.351 -10.595 -13.947 1.00 61.78 91 PRO A CA 1
ATOM 712 C C . PRO A 1 91 ? 4.763 -9.428 -14.748 1.00 61.78 91 PRO A C 1
ATOM 714 O O . PRO A 1 91 ? 5.016 -9.274 -15.943 1.00 61.78 91 PRO A O 1
ATOM 717 N N . LEU A 1 92 ? 3.926 -8.635 -14.078 1.00 63.16 92 LEU A N 1
ATOM 718 C CA . LEU A 1 92 ? 3.464 -7.356 -14.598 1.00 63.16 92 LEU A CA 1
ATOM 719 C C . LEU A 1 92 ? 4.468 -6.300 -14.147 1.00 63.16 92 LEU A C 1
ATOM 721 O O . LEU A 1 92 ? 4.595 -6.065 -12.943 1.00 63.16 92 LEU A O 1
ATOM 725 N N . ASP A 1 93 ? 5.140 -5.677 -15.106 1.00 66.56 93 ASP A N 1
ATOM 726 C CA . ASP A 1 93 ? 6.105 -4.617 -14.849 1.00 66.56 93 ASP A CA 1
ATOM 727 C C . ASP A 1 93 ? 5.477 -3.278 -15.226 1.00 66.56 93 ASP A C 1
ATOM 729 O O . ASP A 1 93 ? 4.891 -3.116 -16.296 1.00 66.56 93 ASP A O 1
ATOM 733 N N . ALA A 1 94 ? 5.562 -2.307 -14.330 1.00 63.09 94 ALA A N 1
ATOM 734 C CA . ALA A 1 94 ? 5.183 -0.934 -14.607 1.00 63.09 94 ALA A CA 1
ATOM 735 C C . ALA A 1 94 ? 6.393 -0.037 -14.378 1.00 63.09 94 ALA A C 1
ATOM 737 O O . ALA A 1 94 ? 7.066 -0.149 -13.356 1.00 63.09 94 ALA A O 1
ATOM 738 N N . GLU A 1 95 ? 6.649 0.865 -15.313 1.00 63.00 95 GLU A N 1
ATOM 739 C CA . GLU A 1 95 ? 7.668 1.894 -15.189 1.00 63.00 95 GLU A CA 1
ATOM 740 C C . GLU A 1 95 ? 6.983 3.256 -15.127 1.00 63.00 95 GLU A C 1
ATOM 742 O O . GLU A 1 95 ? 6.096 3.594 -15.915 1.00 63.00 95 GLU A O 1
ATOM 747 N N . VAL A 1 96 ? 7.369 4.041 -14.135 1.00 64.56 96 VAL A N 1
ATOM 748 C CA . VAL A 1 96 ? 6.840 5.369 -13.879 1.00 64.56 96 VAL A CA 1
ATOM 749 C C . VAL A 1 96 ? 7.978 6.356 -14.040 1.00 64.56 96 VAL A C 1
ATOM 751 O O . VAL A 1 96 ? 8.845 6.493 -13.177 1.00 64.56 96 VAL A O 1
ATOM 754 N N . SER A 1 97 ? 7.953 7.079 -15.152 1.00 58.81 97 SER A N 1
ATOM 755 C CA . SER A 1 97 ? 8.828 8.219 -15.382 1.00 58.81 97 SER A CA 1
ATOM 756 C C . SER A 1 97 ? 8.107 9.494 -14.947 1.00 58.81 97 SER A C 1
ATOM 758 O O . SER A 1 97 ? 7.086 9.865 -15.534 1.00 58.81 97 SER A O 1
ATOM 760 N N . SER A 1 98 ? 8.622 10.190 -13.931 1.00 51.94 98 SER A N 1
ATOM 761 C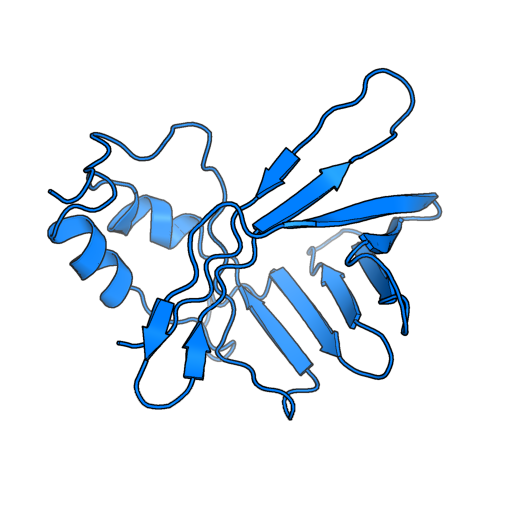 CA . SER A 1 98 ? 8.166 11.557 -13.658 1.00 51.94 98 SER A CA 1
ATOM 762 C C . SER A 1 98 ? 8.661 12.470 -14.780 1.00 51.94 98 SER A C 1
ATOM 764 O O . SER A 1 98 ? 9.850 12.411 -15.105 1.00 51.94 98 SER A O 1
ATOM 766 N N . PRO A 1 99 ? 7.833 13.360 -15.354 1.00 47.62 99 PRO A N 1
ATOM 767 C CA . PRO A 1 99 ? 8.392 14.480 -16.083 1.00 47.62 99 PRO A CA 1
ATOM 768 C C . PRO A 1 99 ? 9.187 15.312 -15.078 1.00 47.62 99 PRO A C 1
ATOM 770 O O . PRO A 1 99 ? 8.690 15.695 -14.020 1.00 47.62 99 PRO A O 1
ATOM 773 N N . ILE A 1 100 ? 10.460 15.511 -15.400 1.00 46.59 100 ILE A N 1
ATOM 774 C CA . ILE A 1 100 ? 11.443 16.196 -14.555 1.00 46.59 100 ILE A CA 1
ATOM 775 C C . ILE A 1 100 ? 11.115 17.700 -14.417 1.00 46.59 100 ILE A C 1
ATOM 777 O O . ILE A 1 100 ? 11.646 18.356 -13.534 1.00 46.59 100 ILE A O 1
ATOM 781 N N . ASP A 1 101 ? 10.166 18.224 -15.200 1.00 49.12 101 ASP A N 1
ATOM 782 C CA . ASP A 1 101 ? 9.580 19.560 -15.053 1.00 49.12 101 ASP A CA 1
ATOM 783 C C . ASP A 1 101 ? 8.146 19.563 -15.624 1.00 49.12 101 ASP A C 1
ATOM 785 O O . ASP A 1 101 ? 7.950 19.232 -16.796 1.00 49.12 101 ASP A O 1
ATOM 789 N N . GLY A 1 102 ? 7.122 19.923 -14.835 1.00 53.75 102 GLY A N 1
ATOM 790 C CA . GLY A 1 102 ? 5.745 20.034 -15.348 1.00 53.75 102 GLY A CA 1
ATOM 791 C C . GLY A 1 102 ? 4.613 20.115 -14.311 1.00 53.75 102 GLY A C 1
ATOM 792 O O . GLY A 1 102 ? 4.841 19.973 -13.115 1.00 53.75 102 GLY A O 1
ATOM 793 N N . ASP A 1 103 ? 3.389 20.330 -14.823 1.00 57.84 103 ASP A N 1
ATOM 794 C CA . ASP A 1 103 ? 2.033 20.504 -14.225 1.00 57.84 103 ASP A CA 1
ATOM 795 C C . ASP A 1 103 ? 1.573 19.428 -13.195 1.00 57.84 103 ASP A C 1
ATOM 797 O O . ASP A 1 103 ? 0.387 19.217 -12.968 1.00 57.84 103 ASP A O 1
ATOM 801 N N . GLY A 1 104 ? 2.480 18.671 -12.571 1.00 60.47 104 GLY A N 1
ATOM 802 C CA . GLY A 1 104 ? 2.117 17.579 -11.654 1.00 60.47 104 GLY A CA 1
ATOM 803 C C . GLY A 1 104 ? 1.413 16.398 -12.341 1.00 60.47 104 GLY A C 1
ATOM 804 O O . GLY A 1 104 ? 0.825 15.542 -11.676 1.00 60.47 104 GLY A O 1
ATOM 805 N N . SER A 1 105 ? 1.447 16.339 -13.675 1.00 64.88 105 SER A N 1
ATOM 806 C CA . SER A 1 105 ? 1.012 15.189 -14.466 1.00 64.88 105 SER A CA 1
ATOM 807 C C . SER A 1 105 ? 2.164 14.207 -14.652 1.00 64.88 105 SER A C 1
ATOM 809 O O . SER A 1 105 ? 3.266 14.635 -14.967 1.00 64.88 105 SER A O 1
ATOM 811 N N . VAL A 1 106 ? 1.911 12.911 -14.516 1.00 68.25 106 VAL A N 1
ATOM 812 C CA . VAL A 1 106 ? 2.885 11.823 -14.648 1.00 68.25 106 VAL A CA 1
ATOM 813 C C . VAL A 1 106 ? 2.348 10.805 -15.643 1.00 68.25 106 VAL A C 1
ATOM 815 O O . VAL A 1 106 ? 1.172 10.446 -15.590 1.00 68.25 106 VAL A O 1
ATOM 818 N N . THR A 1 107 ? 3.212 10.317 -16.526 1.00 68.94 107 THR A N 1
ATOM 819 C CA . THR A 1 107 ? 2.889 9.216 -17.434 1.00 68.94 107 THR A CA 1
ATOM 820 C C . THR A 1 107 ? 3.365 7.899 -16.825 1.00 68.94 107 THR A C 1
ATOM 822 O O . THR A 1 107 ? 4.522 7.777 -16.428 1.00 68.94 107 THR A O 1
ATOM 825 N N . LEU A 1 108 ? 2.474 6.911 -16.743 1.00 69.75 108 LEU A N 1
ATOM 826 C CA . LEU A 1 108 ? 2.784 5.553 -16.291 1.00 69.75 108 LEU A CA 1
ATOM 827 C C . LEU A 1 108 ? 2.828 4.638 -17.517 1.00 69.75 108 LEU A C 1
ATOM 829 O O . LEU A 1 108 ? 1.823 4.520 -18.221 1.00 69.75 108 LEU A O 1
ATOM 833 N N . GLN A 1 109 ? 3.954 3.971 -17.757 1.00 73.19 109 GLN A N 1
ATOM 834 C CA . GLN A 1 109 ? 4.052 2.910 -18.755 1.00 73.19 109 GLN A CA 1
ATOM 835 C C . GLN A 1 109 ? 3.844 1.555 -18.078 1.00 73.19 109 GLN A C 1
ATOM 837 O O . GLN A 1 109 ? 4.430 1.256 -17.041 1.00 73.19 109 GLN A O 1
ATOM 842 N N . ILE A 1 110 ? 2.958 0.735 -18.636 1.00 71.94 110 ILE A N 1
ATOM 843 C CA . ILE A 1 110 ? 2.624 -0.589 -18.108 1.00 71.94 110 ILE A CA 1
ATOM 844 C C . ILE A 1 110 ? 2.963 -1.629 -19.161 1.00 71.94 110 ILE A C 1
ATOM 846 O O . ILE A 1 110 ? 2.415 -1.601 -20.263 1.00 71.94 110 ILE A O 1
ATOM 850 N N . HIS A 1 111 ? 3.792 -2.595 -18.789 1.00 72.25 111 HIS A N 1
ATOM 851 C CA . HIS A 1 111 ? 4.226 -3.697 -19.631 1.00 72.25 111 HIS A CA 1
ATOM 852 C C . HIS A 1 111 ? 3.651 -5.020 -19.106 1.00 72.25 111 HIS A C 1
ATOM 854 O O . HIS A 1 111 ? 3.907 -5.436 -17.978 1.00 72.25 111 HIS A O 1
ATOM 860 N N . SER A 1 112 ? 2.855 -5.708 -19.932 1.00 65.69 112 SER A N 1
ATOM 861 C CA . SER A 1 112 ? 2.251 -7.003 -19.591 1.00 65.69 112 SER A CA 1
ATOM 862 C C . SER A 1 112 ? 2.304 -7.972 -20.763 1.00 65.69 112 SER A C 1
ATOM 864 O O . SER A 1 112 ? 1.644 -7.729 -21.774 1.00 65.69 112 SER A O 1
ATOM 866 N N . GLY A 1 113 ? 3.054 -9.076 -20.636 1.00 56.41 113 GLY A N 1
ATOM 867 C CA . GLY A 1 113 ? 2.965 -10.238 -21.538 1.00 56.41 113 GLY A CA 1
ATOM 868 C C . GLY A 1 113 ? 3.013 -9.916 -23.042 1.00 56.41 113 GLY A C 1
ATOM 869 O O . GLY A 1 113 ? 2.312 -10.557 -23.821 1.00 56.41 113 GLY A O 1
ATOM 870 N N . GLY A 1 114 ? 3.772 -8.887 -23.447 1.00 57.97 114 GLY A N 1
ATOM 871 C CA . GLY A 1 114 ? 3.900 -8.417 -24.838 1.00 57.97 114 GLY A CA 1
ATOM 872 C C . GLY A 1 114 ? 3.033 -7.210 -25.231 1.00 57.97 114 GLY A C 1
ATOM 873 O O . GLY A 1 114 ? 3.188 -6.688 -26.331 1.00 57.97 114 GLY A O 1
ATOM 874 N N . SER A 1 115 ? 2.154 -6.734 -24.349 1.00 61.50 115 SER A N 1
ATOM 875 C CA . SER A 1 115 ? 1.397 -5.487 -24.512 1.00 61.50 115 SER A CA 1
ATOM 876 C C . SER A 1 115 ? 2.017 -4.357 -23.687 1.00 61.50 115 SER A C 1
ATOM 878 O O . SER A 1 115 ? 2.440 -4.574 -22.551 1.00 61.50 115 SER A O 1
ATOM 880 N N . SER A 1 116 ? 2.075 -3.159 -24.270 1.00 68.00 116 SER A N 1
ATOM 881 C CA . SER A 1 116 ? 2.456 -1.925 -23.580 1.00 68.00 116 SER A CA 1
ATOM 882 C C . SER A 1 116 ? 1.261 -0.979 -23.579 1.00 68.00 116 SER A C 1
ATOM 884 O O . SER A 1 116 ? 0.605 -0.821 -24.610 1.00 68.00 116 SER A O 1
ATOM 886 N N . GLY A 1 117 ? 0.958 -0.388 -22.430 1.00 67.81 117 GLY A N 1
ATOM 887 C CA . GLY A 1 117 ? -0.104 0.597 -22.268 1.00 67.81 117 GLY A CA 1
ATOM 888 C C . GLY A 1 117 ? 0.408 1.828 -21.535 1.00 67.81 117 GLY A C 1
ATOM 889 O O . GLY A 1 117 ? 1.283 1.726 -20.681 1.00 67.81 117 GLY A O 1
ATOM 890 N N . GLU A 1 118 ? -0.160 2.983 -21.856 1.00 71.00 118 GLU A N 1
ATOM 891 C CA . GLU A 1 118 ? 0.172 4.255 -21.221 1.00 71.00 118 GLU A CA 1
ATOM 892 C C . GLU A 1 118 ? -1.015 4.735 -20.378 1.00 71.00 118 GLU A C 1
ATOM 894 O O . GLU A 1 118 ? -2.170 4.627 -20.797 1.00 71.00 118 GLU A O 1
ATOM 899 N N . LEU A 1 119 ? -0.746 5.242 -19.176 1.00 69.94 119 LEU A N 1
ATOM 900 C CA . LEU A 1 119 ? -1.736 5.912 -18.337 1.00 69.94 119 LEU A CA 1
ATOM 901 C C . LEU A 1 119 ? -1.273 7.325 -18.021 1.00 69.94 119 LEU A C 1
ATOM 903 O O . LEU A 1 119 ? -0.119 7.534 -17.650 1.00 69.94 119 LEU A O 1
ATOM 907 N N . SER A 1 120 ? -2.203 8.275 -18.066 1.00 69.31 120 SER A N 1
ATOM 908 C CA . SER A 1 120 ? -1.954 9.612 -17.543 1.00 69.31 120 SER A CA 1
ATOM 909 C C . SER A 1 120 ? -2.465 9.693 -16.112 1.00 69.31 120 SER A C 1
ATOM 911 O O . SER A 1 120 ? -3.626 9.401 -15.817 1.00 69.31 120 SER A O 1
ATOM 913 N N . ALA A 1 121 ? -1.584 10.081 -15.202 1.00 68.81 121 ALA A N 1
ATOM 914 C CA . ALA A 1 121 ? -1.919 10.358 -13.823 1.00 68.81 121 ALA A CA 1
ATOM 915 C C . ALA A 1 121 ? -1.671 11.831 -13.511 1.00 68.81 121 ALA A C 1
ATOM 917 O O . ALA A 1 121 ? -0.776 12.460 -14.067 1.00 68.81 121 ALA A O 1
ATOM 918 N N . ARG A 1 122 ? -2.463 12.397 -12.606 1.00 69.19 122 ARG A N 1
ATOM 919 C CA . ARG A 1 122 ? -2.304 13.779 -12.145 1.00 69.19 122 ARG A CA 1
ATOM 920 C C . ARG A 1 122 ? -2.341 13.838 -10.636 1.00 69.19 122 ARG A C 1
ATOM 922 O O . ARG A 1 122 ? -3.254 13.283 -10.018 1.00 69.19 122 ARG A O 1
ATOM 929 N N . GLU A 1 123 ? -1.363 14.518 -10.058 1.00 67.88 123 GLU A N 1
ATOM 930 C CA . GLU A 1 123 ? -1.370 14.855 -8.645 1.00 67.88 123 GLU A CA 1
ATOM 931 C C . GLU A 1 123 ? -2.395 15.968 -8.378 1.00 67.88 123 GLU A C 1
ATOM 933 O O . GLU A 1 123 ? -2.557 16.912 -9.149 1.00 67.88 123 GLU A O 1
ATOM 938 N N . CYS A 1 124 ? -3.140 15.842 -7.287 1.00 63.41 124 CYS A N 1
ATOM 939 C CA . CYS A 1 124 ? -4.116 16.825 -6.849 1.00 63.41 124 CYS A CA 1
ATOM 940 C C . CYS A 1 124 ? -4.149 16.909 -5.320 1.00 63.41 124 CYS A C 1
ATOM 942 O O . CYS A 1 124 ? -3.900 15.934 -4.613 1.00 63.41 124 CYS A O 1
ATOM 944 N N . TYR A 1 125 ? -4.497 18.083 -4.793 1.00 67.50 125 TYR A N 1
ATOM 945 C CA . TYR A 1 125 ? -4.535 18.343 -3.350 1.00 67.50 125 TYR A CA 1
ATOM 946 C C . TYR A 1 125 ? -5.922 18.847 -2.927 1.00 67.50 125 TYR A C 1
ATOM 948 O O . TYR A 1 125 ? -6.078 20.004 -2.546 1.00 67.50 125 TYR A O 1
ATOM 956 N N . PRO A 1 126 ? -6.967 18.002 -3.011 1.00 57.41 126 PRO A N 1
ATOM 957 C CA . PRO A 1 126 ? -8.334 18.390 -2.660 1.00 57.41 126 PRO A CA 1
ATOM 958 C C . PRO A 1 126 ? -8.523 18.671 -1.162 1.00 57.41 126 PRO A C 1
ATOM 960 O O . PRO A 1 126 ? -9.545 19.230 -0.771 1.00 57.41 126 PRO A O 1
ATOM 963 N N . LEU A 1 127 ? -7.573 18.265 -0.312 1.00 62.47 127 LEU A N 1
ATOM 964 C CA . LEU A 1 127 ? -7.586 18.584 1.112 1.00 62.47 127 LEU A CA 1
ATOM 965 C C . LEU A 1 127 ? -6.682 19.785 1.408 1.00 62.47 127 LEU A C 1
ATOM 967 O O . LEU A 1 127 ? -5.579 19.848 0.862 1.00 62.47 127 LEU A O 1
ATOM 971 N N . PRO A 1 128 ? -7.102 20.687 2.317 1.00 70.56 128 PRO A N 1
ATOM 972 C CA . PRO A 1 128 ? -6.276 21.811 2.729 1.00 70.56 128 PRO A CA 1
ATOM 973 C C . PRO A 1 128 ? -4.971 21.323 3.358 1.00 70.56 128 PRO A C 1
ATOM 975 O O . PRO A 1 128 ? -4.931 20.311 4.068 1.00 70.56 128 PRO A O 1
ATOM 978 N N . GLU A 1 129 ? -3.901 22.064 3.095 1.00 80.62 129 GLU A N 1
ATOM 979 C CA . GLU A 1 129 ? -2.590 21.792 3.667 1.00 80.62 129 GLU A CA 1
ATOM 980 C C . GLU A 1 129 ? -2.633 21.917 5.192 1.00 80.62 129 GLU A C 1
ATOM 982 O O . GLU A 1 129 ? -3.358 22.737 5.760 1.00 80.62 129 GLU A O 1
ATOM 987 N N . LYS A 1 130 ? -1.832 21.098 5.874 1.00 76.75 130 LYS A N 1
ATOM 988 C CA . LYS A 1 130 ? -1.661 21.192 7.321 1.00 76.75 130 LYS A CA 1
ATOM 989 C C . LYS A 1 130 ? -0.280 21.733 7.642 1.00 76.75 130 LYS A C 1
ATOM 991 O O . LYS A 1 130 ? 0.722 21.035 7.486 1.00 76.75 130 LYS A O 1
ATOM 996 N N . GLU A 1 131 ? -0.232 22.945 8.174 1.00 81.75 131 GLU A N 1
ATOM 997 C CA . GLU A 1 131 ? 1.004 23.504 8.707 1.00 81.75 131 GLU A CA 1
ATOM 998 C C . GLU A 1 131 ? 1.370 22.847 10.041 1.00 81.75 131 GLU A C 1
ATOM 1000 O O . GLU A 1 131 ? 0.557 22.685 10.955 1.00 81.75 131 GLU A O 1
ATOM 1005 N N . THR A 1 132 ? 2.631 22.454 10.164 1.00 76.44 132 THR A N 1
ATOM 1006 C CA . THR A 1 132 ? 3.232 22.027 11.427 1.00 76.44 132 THR A CA 1
ATOM 1007 C C . THR A 1 132 ? 4.488 22.850 11.674 1.00 76.44 132 THR A C 1
ATOM 1009 O O . THR A 1 132 ? 5.097 23.343 10.730 1.00 76.44 132 THR A O 1
ATOM 1012 N N . LYS A 1 133 ? 4.951 22.932 12.930 1.00 76.75 133 LYS A N 1
ATOM 1013 C CA . LYS A 1 133 ? 6.166 23.692 13.302 1.00 76.75 133 LYS A CA 1
ATOM 1014 C C . LYS A 1 133 ? 7.426 23.324 12.500 1.00 76.75 133 LYS A C 1
ATOM 1016 O O . LYS A 1 133 ? 8.393 24.070 12.536 1.00 76.75 133 LYS A O 1
ATOM 1021 N N . LYS A 1 134 ? 7.447 22.151 11.857 1.00 78.69 134 LYS A N 1
ATOM 1022 C CA . LYS A 1 134 ? 8.602 21.628 11.115 1.00 78.69 134 LYS A CA 1
ATOM 1023 C C . LYS A 1 134 ? 8.408 21.616 9.600 1.00 78.69 134 LYS A C 1
ATOM 1025 O O . LYS A 1 134 ? 9.403 21.582 8.890 1.00 78.69 134 LYS A O 1
ATOM 1030 N N . ARG A 1 135 ? 7.162 21.551 9.115 1.00 72.12 135 ARG A N 1
ATOM 1031 C CA . ARG A 1 135 ? 6.852 21.396 7.686 1.00 72.12 135 ARG A CA 1
ATOM 1032 C C . ARG A 1 135 ? 5.387 21.660 7.370 1.00 72.12 135 ARG A C 1
ATOM 1034 O O . ARG A 1 135 ? 4.513 21.437 8.213 1.00 72.12 135 ARG A O 1
ATOM 1041 N N . ILE A 1 136 ? 5.135 22.014 6.121 1.00 78.19 136 ILE A N 1
ATOM 1042 C CA . ILE A 1 136 ? 3.811 21.963 5.506 1.00 78.19 136 ILE A CA 1
ATOM 1043 C C . ILE A 1 136 ? 3.547 20.513 5.089 1.00 78.19 136 ILE A C 1
ATOM 1045 O O . ILE A 1 136 ? 4.385 19.879 4.449 1.00 78.19 136 ILE A O 1
ATOM 1049 N N . ILE A 1 137 ? 2.408 19.960 5.500 1.00 71.75 137 ILE A N 1
ATOM 1050 C CA . ILE A 1 137 ? 1.950 18.633 5.088 1.00 71.75 137 ILE A CA 1
ATOM 1051 C C . ILE A 1 137 ? 0.885 18.828 4.014 1.00 71.75 137 ILE A C 1
ATOM 1053 O O . ILE A 1 137 ? -0.226 19.271 4.309 1.00 71.75 137 ILE A O 1
ATOM 1057 N N . ARG A 1 138 ? 1.227 18.462 2.779 1.00 69.31 138 ARG A N 1
ATOM 1058 C CA . ARG A 1 138 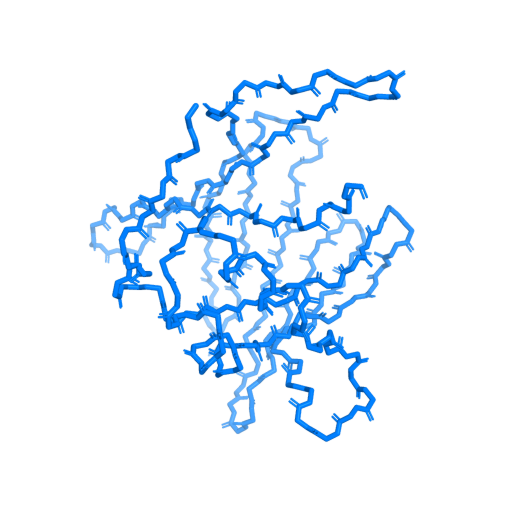? 0.265 18.283 1.691 1.00 69.31 138 ARG A CA 1
ATOM 1059 C C . ARG A 1 138 ? -0.279 16.863 1.740 1.00 69.31 138 ARG A C 1
ATOM 1061 O O . ARG A 1 138 ? 0.439 15.933 2.104 1.00 69.31 138 ARG A O 1
ATOM 1068 N N . TYR A 1 139 ? -1.552 16.706 1.406 1.00 66.69 139 TYR A N 1
ATOM 1069 C CA . TYR A 1 139 ? -2.199 15.401 1.320 1.00 66.69 139 TYR A CA 1
ATOM 1070 C C . TYR A 1 139 ? -2.354 15.051 -0.159 1.0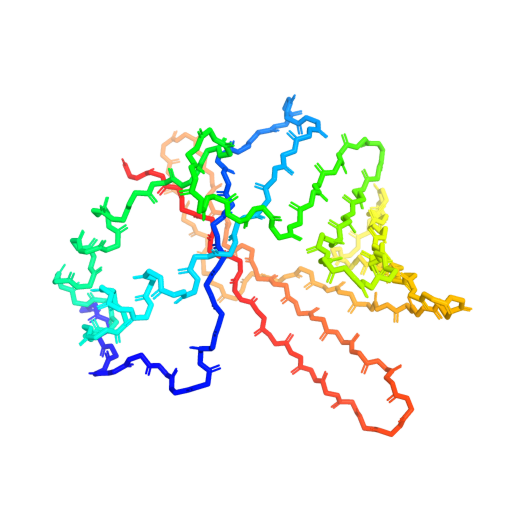0 66.69 139 TYR A C 1
ATOM 1072 O O . TYR A 1 139 ? -3.370 15.435 -0.740 1.00 66.69 139 TYR A O 1
ATOM 1080 N N . PRO A 1 140 ? -1.353 14.403 -0.782 1.00 61.91 140 PRO A N 1
ATOM 1081 C CA . PRO A 1 140 ? -1.408 14.085 -2.198 1.00 61.91 140 PRO A CA 1
ATOM 1082 C C . PRO A 1 140 ? -2.535 13.088 -2.466 1.00 61.91 140 PRO A C 1
ATOM 1084 O O . PRO A 1 140 ? -2.635 12.029 -1.840 1.00 61.91 140 PRO A O 1
ATOM 1087 N N . TYR A 1 141 ? -3.400 13.453 -3.399 1.00 60.00 141 TYR A N 1
ATOM 1088 C CA . TYR A 1 141 ? -4.295 12.548 -4.099 1.00 60.00 141 TYR A CA 1
ATOM 1089 C C . TYR A 1 141 ? -3.786 12.438 -5.520 1.00 60.00 141 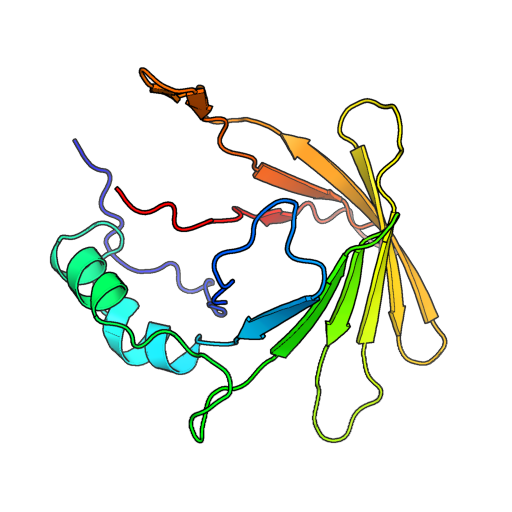TYR A C 1
ATOM 1091 O O . TYR A 1 141 ? -3.173 13.360 -6.050 1.00 60.00 141 TYR A O 1
ATOM 1099 N N . MET A 1 142 ? -4.044 11.309 -6.152 1.00 63.19 142 MET A N 1
ATOM 1100 C CA . MET A 1 142 ? -3.631 11.117 -7.525 1.00 63.19 142 MET A CA 1
ATOM 1101 C C . MET A 1 142 ? -4.838 10.553 -8.268 1.00 63.19 142 MET A C 1
ATOM 1103 O O . MET A 1 142 ? -5.546 9.670 -7.774 1.00 63.19 142 MET A O 1
ATOM 1107 N N . SER A 1 143 ? -5.161 11.176 -9.396 1.00 62.56 143 SER A N 1
ATOM 1108 C CA . SER A 1 143 ? -6.226 10.723 -10.283 1.00 62.56 143 SER A CA 1
ATOM 1109 C C . SER A 1 143 ? -5.582 10.114 -11.512 1.00 62.56 143 SER A C 1
ATOM 1111 O O . SER A 1 143 ? -4.772 10.781 -12.152 1.00 62.56 143 SER A O 1
ATOM 1113 N N . ILE A 1 144 ? -5.936 8.871 -11.822 1.00 63.91 144 ILE A N 1
ATOM 1114 C CA . ILE A 1 144 ? -5.522 8.205 -13.056 1.00 63.91 144 ILE A CA 1
ATOM 1115 C C . ILE A 1 144 ? -6.692 8.275 -14.029 1.00 63.91 144 ILE A C 1
ATOM 1117 O O . ILE A 1 144 ? -7.795 7.807 -13.714 1.00 63.91 144 ILE A O 1
ATOM 1121 N N . ASP A 1 145 ? -6.420 8.825 -15.205 1.00 62.09 145 ASP A N 1
ATOM 1122 C CA . ASP A 1 145 ? -7.288 8.718 -16.365 1.00 62.09 145 ASP A CA 1
ATOM 1123 C C . ASP A 1 145 ? -6.763 7.573 -17.240 1.00 62.09 145 ASP A C 1
ATOM 1125 O O . ASP A 1 145 ? -5.572 7.474 -17.550 1.00 62.09 145 ASP A O 1
ATOM 1129 N N . ARG A 1 146 ? -7.657 6.635 -17.559 1.00 54.81 146 ARG A N 1
ATOM 1130 C CA . ARG A 1 146 ? -7.335 5.411 -18.290 1.00 54.81 146 ARG A CA 1
ATOM 1131 C C . ARG A 1 146 ? -8.111 5.397 -19.599 1.00 54.81 146 ARG A C 1
ATOM 1133 O O . ARG A 1 146 ? -9.318 5.168 -19.577 1.00 54.81 146 ARG A O 1
ATOM 1140 N N . ASP A 1 147 ? -7.402 5.560 -20.711 1.00 47.31 147 ASP A N 1
ATOM 1141 C CA . ASP A 1 147 ? -7.938 5.359 -22.058 1.00 47.31 147 ASP A CA 1
ATOM 1142 C C . ASP A 1 147 ? -7.695 3.903 -22.477 1.00 47.31 147 ASP A C 1
ATOM 1144 O O . ASP A 1 147 ? -6.728 3.571 -23.155 1.00 47.31 147 ASP A O 1
ATOM 1148 N N . PHE A 1 148 ? -8.560 2.990 -22.034 1.00 43.47 148 PHE A N 1
ATOM 1149 C CA . PHE A 1 148 ? -8.744 1.732 -22.760 1.00 43.47 148 PHE A CA 1
ATOM 1150 C C . PHE A 1 148 ? -9.909 1.980 -23.707 1.00 43.47 148 PHE A C 1
ATOM 1152 O O . PHE A 1 148 ? -10.944 2.462 -23.258 1.00 43.47 148 PHE A O 1
ATOM 1159 N N . GLY A 1 149 ? -9.717 1.717 -25.004 1.00 39.84 149 GLY A N 1
ATOM 1160 C CA . GLY A 1 149 ? -10.766 1.871 -26.011 1.00 39.84 149 GLY A CA 1
ATOM 1161 C C . GLY A 1 149 ? -12.120 1.382 -25.484 1.00 39.84 149 GLY A C 1
ATOM 1162 O O . GLY A 1 149 ? -12.218 0.263 -24.985 1.00 39.84 149 GLY A O 1
ATOM 1163 N N . ASP A 1 150 ? -13.105 2.272 -25.591 1.00 42.03 150 ASP A N 1
ATOM 1164 C CA . ASP A 1 150 ? -14.456 2.254 -25.020 1.00 42.03 150 ASP A CA 1
ATOM 1165 C C . ASP A 1 150 ? -14.603 2.610 -23.520 1.00 42.03 150 ASP A C 1
ATOM 1167 O O . ASP A 1 150 ? -14.633 1.769 -22.626 1.00 42.03 150 ASP A O 1
ATOM 1171 N N . LEU A 1 151 ? -14.877 3.915 -23.337 1.00 33.22 151 LEU A N 1
ATOM 1172 C CA . LEU A 1 151 ? -15.366 4.681 -22.177 1.00 33.22 151 LEU A CA 1
ATOM 1173 C C . LEU A 1 151 ? -14.315 5.202 -21.169 1.00 33.22 151 LEU A C 1
ATOM 1175 O O . LEU A 1 151 ? -13.615 4.420 -20.528 1.00 33.22 151 LEU A O 1
ATOM 1179 N N . PRO A 1 152 ? -14.268 6.534 -20.927 1.00 39.47 152 PRO A N 1
ATOM 1180 C CA . PRO A 1 152 ? -13.374 7.120 -19.935 1.00 39.47 152 PRO A CA 1
ATOM 1181 C C . PRO A 1 152 ? -13.845 6.749 -18.525 1.00 39.47 152 PRO A C 1
ATOM 1183 O O . PRO A 1 152 ? -14.872 7.224 -18.029 1.00 39.47 152 PRO A O 1
ATOM 1186 N N . HIS A 1 153 ? -13.081 5.894 -17.853 1.00 46.50 153 HIS A N 1
ATOM 1187 C CA . HIS A 1 153 ? -13.275 5.577 -16.444 1.00 46.50 153 HIS A CA 1
ATOM 1188 C C . HIS A 1 153 ? -12.209 6.291 -15.612 1.00 46.50 153 HIS A C 1
ATOM 1190 O O . HIS A 1 153 ? -11.053 5.874 -15.574 1.00 46.50 153 HIS A O 1
ATOM 1196 N N . ARG A 1 154 ? -12.614 7.359 -14.915 1.00 40.91 154 ARG A N 1
ATOM 1197 C CA . ARG A 1 154 ? -11.752 8.094 -13.983 1.00 40.91 154 ARG A CA 1
ATOM 1198 C C . ARG A 1 154 ? -11.769 7.431 -12.610 1.00 40.91 154 ARG A C 1
ATOM 1200 O O . ARG A 1 154 ? -12.814 7.373 -11.956 1.00 40.91 154 ARG A O 1
ATOM 1207 N N . TRP A 1 155 ? -10.610 6.967 -12.153 1.00 42.00 155 TRP A N 1
ATOM 1208 C CA . TRP A 1 155 ? -10.449 6.365 -10.830 1.00 42.00 155 TRP A CA 1
ATOM 1209 C C . TRP A 1 155 ? -9.695 7.329 -9.914 1.00 42.00 155 TRP A C 1
ATOM 1211 O O . TRP A 1 155 ? -8.557 7.709 -10.186 1.00 42.00 155 TRP A O 1
ATOM 1221 N N . ASN A 1 156 ? -10.327 7.718 -8.804 1.00 36.09 156 ASN A N 1
ATOM 1222 C CA . ASN A 1 156 ? -9.679 8.506 -7.757 1.00 36.09 156 ASN A CA 1
ATOM 1223 C C . ASN A 1 156 ? -9.221 7.561 -6.648 1.00 36.09 156 ASN A C 1
ATOM 1225 O O . ASN A 1 156 ? -10.049 6.886 -6.033 1.00 36.09 156 ASN A O 1
ATOM 1229 N N . TYR A 1 157 ? -7.921 7.523 -6.373 1.00 39.44 157 TYR A N 1
ATOM 1230 C CA . TYR A 1 157 ? -7.360 6.757 -5.266 1.00 39.44 157 TYR A CA 1
ATOM 1231 C C . TYR A 1 157 ? -6.732 7.696 -4.244 1.00 39.44 157 TYR A C 1
ATOM 1233 O O . TYR A 1 157 ? -6.178 8.750 -4.554 1.00 39.44 157 TYR A O 1
ATOM 1241 N N . LYS A 1 158 ? -6.843 7.295 -2.980 1.00 34.84 158 LYS A N 1
ATOM 1242 C CA . LYS A 1 158 ? -6.189 7.960 -1.862 1.00 34.84 158 LYS A CA 1
ATOM 1243 C C . LYS A 1 158 ? -4.963 7.146 -1.487 1.00 34.84 158 LYS A C 1
ATOM 1245 O O . LYS A 1 158 ? -5.101 6.023 -1.005 1.00 34.84 158 LYS A O 1
ATOM 1250 N N . VAL A 1 159 ? -3.777 7.717 -1.658 1.00 40.34 159 VAL A N 1
ATOM 1251 C CA . VAL A 1 159 ? -2.548 7.126 -1.122 1.00 40.34 159 VAL A CA 1
ATOM 1252 C C . VAL A 1 159 ? -2.504 7.451 0.372 1.00 40.34 159 VAL A C 1
ATOM 1254 O O . VAL A 1 159 ? -2.208 8.571 0.781 1.00 40.34 159 VAL A O 1
ATOM 1257 N N . MET A 1 160 ? -2.886 6.493 1.220 1.00 30.73 160 MET A N 1
ATOM 1258 C CA . MET A 1 160 ? -2.738 6.640 2.671 1.00 30.73 160 MET A CA 1
ATOM 1259 C C . MET A 1 160 ? -1.321 6.252 3.084 1.00 30.73 160 MET A C 1
ATOM 1261 O O . MET A 1 160 ? -1.061 5.115 3.468 1.00 30.73 160 MET A O 1
ATOM 1265 N N . THR A 1 161 ? -0.409 7.219 3.075 1.00 33.12 161 THR A N 1
ATOM 1266 C CA . THR A 1 161 ? 0.869 7.069 3.773 1.00 33.12 161 THR A CA 1
ATOM 1267 C C . THR A 1 161 ? 0.609 7.239 5.268 1.00 33.12 161 THR A C 1
ATOM 1269 O O . THR A 1 161 ? 0.258 8.328 5.730 1.00 33.12 161 THR A O 1
ATOM 1272 N N . MET A 1 162 ? 0.737 6.164 6.053 1.00 26.30 162 MET A N 1
ATOM 1273 C CA . MET A 1 162 ? 0.654 6.255 7.514 1.00 26.30 162 MET A CA 1
ATOM 1274 C C . MET A 1 162 ? 1.885 6.993 8.056 1.00 26.30 162 MET A C 1
ATOM 1276 O O . MET A 1 162 ? 2.890 6.388 8.427 1.00 26.30 162 MET A O 1
ATOM 1280 N N . ALA A 1 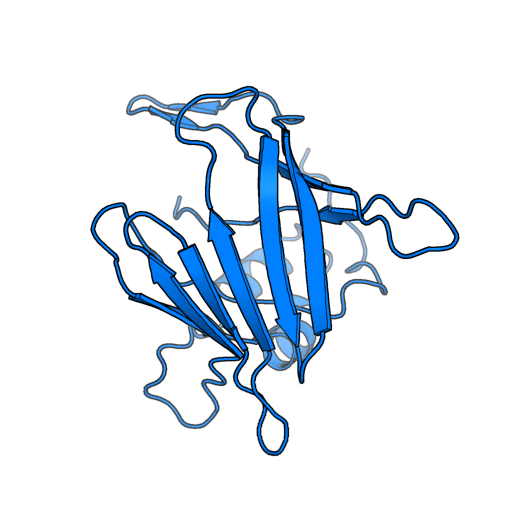163 ? 1.805 8.321 8.131 1.00 23.98 163 ALA A N 1
ATOM 1281 C CA . ALA A 1 163 ? 2.696 9.097 8.976 1.00 23.98 163 ALA A CA 1
ATOM 1282 C C . ALA A 1 163 ? 2.359 8.794 10.445 1.00 23.98 163 ALA A C 1
ATOM 1284 O O . ALA A 1 163 ? 1.206 8.917 10.862 1.00 23.98 163 ALA A O 1
ATOM 1285 N N . ARG A 1 164 ? 3.363 8.384 11.230 1.00 25.48 164 ARG A N 1
ATOM 1286 C CA . ARG A 1 164 ? 3.246 8.350 12.694 1.00 25.48 164 ARG A CA 1
ATOM 1287 C C . ARG A 1 164 ? 2.887 9.755 13.196 1.00 25.48 164 ARG A C 1
ATOM 1289 O O . ARG A 1 164 ? 3.518 10.724 12.769 1.00 25.48 164 ARG A O 1
ATOM 1296 N N . PHE A 1 165 ? 1.890 9.826 14.077 1.00 28.39 165 PHE A N 1
ATOM 1297 C CA . PHE A 1 165 ? 1.704 10.948 14.996 1.00 28.39 165 PHE A CA 1
ATOM 1298 C C . PHE A 1 165 ? 2.800 10.933 16.063 1.00 28.39 165 PHE A C 1
ATOM 1300 O O . PHE A 1 165 ? 3.253 9.816 16.411 1.00 28.39 165 PHE A O 1
#

Sequence (165 aa):
MLDIISHVPSRLTKALYIPKHDDTTSHFAIYDISKEYSEKVGVHPMGSESYKVELCLLRKPSGYHAGDNARFLVDVDASVSITERVMGRDPLDAEVSSPIDGDGSVTLQIHSGGSSGELSARECYPLPEKETKKRIIRYPYMSIDRDFGDLPHRWNYKVMTMARF

Foldseek 3Di:
DFDWAQADPPPCQWDKDDDDDDPPDFKDFIFTCSPVCCVQQRGGTPPDPSNVVSVVVDDHQDPPDDPRHRQWMWGDDCWIKIWGDDPPADIKIKIWHQPPDDDQKTWIWIDHPHDIAIKIKHWDQPDDWDDDPVDIHTQTKMWIFGDDPDDTDIDTDGDDDPDDD

Secondary structure (DSSP, 8-state):
----BSS--TT----EE-----TT--EEEEEE-HHHIIIIITTSPBTSHHHHHHHHHSPPP-SSSTT--EEEEEEESSSEEEEE--TTSPPEEEEEEPPSSSSSEEEEEEEETTEEEEEEEEEE--SPPEEETTEEE---EEEEEE--SS--EEEEEE-------

pLDDT: mean 71.35, std 17.02, range [23.98, 92.12]